Protein AF-A0A8H4NGN2-F1 (afdb_monomer_lite)

Radius of gyration: 27.07 Å; chains: 1; bounding box: 48×16×90 Å

Secondary structure (DSSP, 8-state):
-THHHHHHHHHHHHHHHHHHHHHHHHHHHHHHHHHHHHHHHHHHHHH-TT--------------HHHHHHHHHHHHHHHHHHHHHHS-HHHHHHHHHHHHHHHHHHHHHHHHHHS--

pLDDT: mean 73.31, std 11.11, range [40.41, 93.25]

Organism: NCBI:txid55169

Sequence (117 aa):
MGFTGGFISGLALTSSVLYLSTLFHQRNRLQQSLNLRTSSHTLKQIYDPDRIYTPPSLRMRSTGIGDIAKDRWNSEVERAVRRVQETDWREVGSEVEGAVWGLIERVRKSSRSGGGK

Stru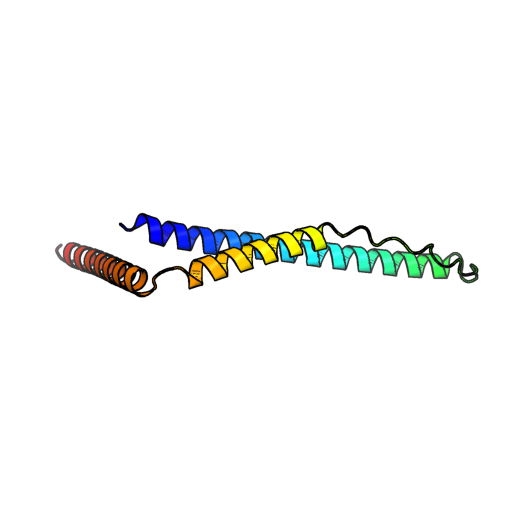cture (mmCIF, N/CA/C/O backbone):
data_AF-A0A8H4NGN2-F1
#
_entry.id   AF-A0A8H4NGN2-F1
#
loop_
_atom_site.group_PDB
_atom_site.id
_atom_site.type_symbol
_atom_site.label_atom_id
_atom_site.label_alt_id
_atom_site.label_comp_id
_atom_site.label_asym_id
_atom_site.label_entity_id
_atom_site.label_seq_id
_atom_site.pdbx_PDB_ins_code
_atom_site.Cartn_x
_atom_site.Cartn_y
_atom_site.Cartn_z
_atom_site.occupancy
_atom_site.B_iso_or_equiv
_atom_site.auth_seq_id
_atom_site.auth_comp_id
_atom_site.auth_asym_id
_atom_site.auth_atom_id
_atom_site.pdbx_PDB_model_num
ATOM 1 N N . MET A 1 1 ? -16.686 -4.879 29.332 1.00 48.28 1 MET A N 1
ATOM 2 C CA . MET A 1 1 ? -16.021 -6.164 28.994 1.00 48.28 1 MET A CA 1
ATOM 3 C C . MET A 1 1 ? -14.722 -5.844 28.251 1.00 48.28 1 MET A C 1
ATOM 5 O O . MET A 1 1 ? -14.796 -5.367 27.136 1.00 48.28 1 MET A O 1
ATOM 9 N N . GLY A 1 2 ? -13.529 -6.041 28.829 1.00 57.00 2 GLY A N 1
ATOM 10 C CA . GLY A 1 2 ? -12.253 -5.548 28.250 1.00 57.00 2 GLY A CA 1
ATOM 11 C C . GLY A 1 2 ? -11.761 -6.226 26.955 1.00 57.00 2 GLY A C 1
ATOM 12 O O . GLY A 1 2 ? -10.691 -5.893 26.454 1.00 57.00 2 GLY A O 1
ATOM 13 N N . PHE A 1 3 ? -12.517 -7.186 26.420 1.00 68.12 3 PHE A N 1
ATOM 14 C CA . PHE A 1 3 ? -12.143 -7.979 25.248 1.00 68.12 3 PHE A CA 1
ATOM 15 C C . PHE A 1 3 ? -12.295 -7.204 23.928 1.00 68.12 3 PHE A C 1
ATOM 17 O O . PHE A 1 3 ? -11.418 -7.273 23.071 1.00 68.12 3 PHE A O 1
ATOM 24 N N . THR A 1 4 ? -13.367 -6.423 23.775 1.00 69.81 4 THR A N 1
ATOM 25 C CA . THR A 1 4 ? -13.686 -5.676 22.544 1.00 69.81 4 THR A CA 1
ATOM 26 C C . THR A 1 4 ? -12.671 -4.569 22.253 1.00 69.81 4 THR A C 1
ATOM 28 O O . THR A 1 4 ? -12.186 -4.465 21.126 1.00 69.81 4 THR A O 1
ATOM 31 N N . GLY A 1 5 ? -12.263 -3.802 23.269 1.00 67.69 5 GLY A N 1
ATOM 32 C CA . GLY A 1 5 ? -11.240 -2.757 23.124 1.00 67.69 5 GLY A CA 1
ATOM 33 C C . GLY A 1 5 ? -9.857 -3.307 22.748 1.00 67.69 5 GLY A C 1
ATOM 34 O O . GLY A 1 5 ? -9.205 -2.789 21.839 1.00 67.69 5 GLY A O 1
ATOM 35 N N . GLY A 1 6 ? -9.433 -4.407 23.383 1.00 70.25 6 GLY A N 1
ATOM 36 C CA . GLY A 1 6 ? -8.185 -5.094 23.032 1.00 70.25 6 GLY A CA 1
ATOM 37 C C . GLY A 1 6 ? -8.217 -5.689 21.620 1.00 70.25 6 GLY A C 1
ATOM 38 O O . GLY A 1 6 ? -7.228 -5.614 20.893 1.00 70.25 6 GLY A O 1
ATOM 39 N N . PHE A 1 7 ? -9.370 -6.212 21.199 1.00 73.25 7 PHE A N 1
ATOM 40 C CA . PHE A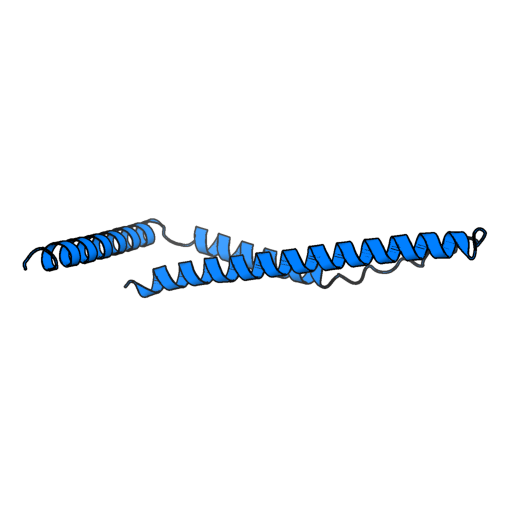 1 7 ? -9.565 -6.767 19.862 1.00 73.25 7 PHE A CA 1
ATOM 41 C C . PHE A 1 7 ? -9.462 -5.705 18.754 1.00 73.25 7 PHE A C 1
ATOM 43 O O . PHE A 1 7 ? -8.749 -5.918 17.773 1.00 73.25 7 PHE A O 1
ATOM 50 N N . ILE A 1 8 ? -10.105 -4.541 18.916 1.00 81.38 8 ILE A N 1
ATOM 51 C CA . ILE A 1 8 ? -10.028 -3.447 17.929 1.00 81.38 8 ILE A CA 1
ATOM 52 C C . ILE A 1 8 ? -8.608 -2.875 17.850 1.00 81.38 8 ILE A C 1
ATOM 54 O O . ILE A 1 8 ? -8.086 -2.672 16.753 1.00 81.38 8 ILE A O 1
ATOM 58 N N . SER A 1 9 ? -7.955 -2.675 18.999 1.00 71.81 9 SER A N 1
ATOM 59 C CA . SER A 1 9 ? -6.556 -2.238 19.067 1.00 71.81 9 SER A CA 1
ATOM 60 C C . SER A 1 9 ? -5.614 -3.216 18.351 1.00 71.81 9 SER A C 1
ATOM 62 O O . SER A 1 9 ? -4.799 -2.800 17.524 1.00 71.81 9 SER A O 1
ATOM 64 N N . GLY A 1 10 ? -5.768 -4.519 18.607 1.00 75.88 10 GLY A N 1
ATOM 65 C CA . GLY A 1 10 ? -4.987 -5.573 17.960 1.00 75.88 10 GLY A CA 1
ATOM 66 C C . GLY A 1 10 ? -5.201 -5.628 16.447 1.00 75.88 10 GLY A C 1
ATOM 67 O O . GLY A 1 10 ? -4.232 -5.730 15.692 1.00 75.88 10 GLY A O 1
ATOM 68 N N . LEU A 1 11 ? -6.448 -5.495 15.984 1.00 78.94 11 LEU A N 1
ATOM 69 C CA . LEU A 1 11 ? -6.769 -5.412 14.558 1.00 78.94 11 LEU A CA 1
ATOM 70 C C . LEU A 1 11 ? -6.150 -4.180 13.891 1.00 78.94 11 LEU A C 1
ATOM 72 O O . LEU A 1 11 ? -5.569 -4.307 12.813 1.00 78.94 11 LEU A O 1
ATOM 76 N N . ALA A 1 12 ? -6.230 -3.004 14.518 1.00 78.12 12 ALA A N 1
ATOM 77 C CA . ALA A 1 12 ? -5.636 -1.774 13.993 1.00 78.12 12 ALA A CA 1
ATOM 78 C C . ALA A 1 12 ? -4.103 -1.876 13.890 1.00 78.12 12 ALA A C 1
ATOM 80 O O . ALA A 1 12 ? -3.519 -1.531 12.863 1.00 78.12 12 ALA A O 1
ATOM 81 N N . LEU A 1 13 ? -3.441 -2.422 14.915 1.00 69.12 13 LEU A N 1
ATOM 82 C CA . LEU A 1 13 ? -1.993 -2.652 14.894 1.00 69.12 13 LEU A CA 1
ATOM 83 C C . LEU A 1 13 ? -1.586 -3.660 13.815 1.00 69.12 13 LEU A C 1
ATOM 85 O O . LEU A 1 13 ? -0.684 -3.386 13.026 1.00 69.12 13 LEU A O 1
ATOM 89 N N . THR A 1 14 ? -2.271 -4.802 13.744 1.00 79.31 14 THR A N 1
ATOM 90 C CA . THR A 1 14 ? -1.936 -5.868 12.787 1.00 79.31 14 THR A CA 1
ATOM 91 C C . THR A 1 14 ? -2.151 -5.408 11.346 1.00 79.31 14 THR A C 1
ATOM 93 O O . THR A 1 14 ? -1.303 -5.640 10.486 1.00 79.31 14 THR A O 1
ATOM 96 N N . SER A 1 15 ? -3.252 -4.700 11.084 1.00 71.94 15 SER A N 1
ATOM 97 C CA . SER A 1 15 ? -3.544 -4.132 9.763 1.00 71.94 15 SER A CA 1
ATOM 98 C C . SER A 1 15 ? -2.542 -3.045 9.366 1.00 71.94 15 SER A C 1
ATOM 100 O O . SER A 1 15 ? -2.080 -3.041 8.227 1.00 71.94 15 SER A O 1
ATOM 102 N N . SER A 1 16 ? -2.120 -2.192 10.305 1.00 74.44 16 SER A N 1
ATOM 103 C CA . SER A 1 16 ? -1.061 -1.202 10.077 1.00 74.44 16 SER A CA 1
ATOM 104 C C . SER A 1 16 ? 0.276 -1.860 9.715 1.00 74.44 16 SER A C 1
ATOM 106 O O . SER A 1 16 ? 0.899 -1.500 8.714 1.00 74.44 16 SER A O 1
ATOM 108 N N . VAL A 1 17 ? 0.693 -2.890 10.462 1.00 79.44 17 VAL A N 1
ATOM 109 C CA . VAL A 1 17 ? 1.937 -3.633 10.186 1.00 79.44 17 VAL A CA 1
ATOM 110 C C . VAL A 1 17 ? 1.890 -4.300 8.810 1.00 79.44 17 VAL A C 1
ATOM 112 O O . VAL A 1 17 ? 2.842 -4.194 8.032 1.00 79.44 17 VAL A O 1
ATOM 115 N N . LEU A 1 18 ? 0.778 -4.957 8.481 1.00 78.62 18 LEU A N 1
ATOM 116 C CA . LEU A 1 18 ? 0.600 -5.631 7.198 1.00 78.62 18 LEU A CA 1
ATOM 117 C C . LEU A 1 18 ? 0.596 -4.637 6.025 1.00 78.62 18 LEU A C 1
ATOM 119 O O . LEU A 1 18 ? 1.210 -4.899 4.984 1.00 78.62 18 LEU A O 1
ATOM 123 N N . TYR A 1 19 ? -0.019 -3.467 6.212 1.00 80.38 19 TYR A N 1
ATOM 124 C CA . TYR A 1 19 ? 0.007 -2.377 5.241 1.00 80.38 19 TYR A CA 1
ATOM 125 C C . TYR A 1 19 ? 1.428 -1.856 4.997 1.00 80.38 19 TYR A C 1
ATOM 127 O O . TYR A 1 19 ? 1.870 -1.798 3.846 1.00 80.38 19 TYR A O 1
ATOM 135 N N . LEU A 1 20 ? 2.178 -1.542 6.062 1.00 75.62 20 LEU A N 1
ATOM 136 C CA . LEU A 1 20 ? 3.560 -1.069 5.937 1.00 75.62 20 LEU A CA 1
ATOM 137 C C . LEU A 1 20 ? 4.454 -2.102 5.242 1.00 75.62 20 LEU A C 1
ATOM 139 O O . LEU A 1 20 ? 5.243 -1.739 4.368 1.00 75.62 20 LEU A O 1
ATOM 143 N N . SER A 1 21 ? 4.308 -3.381 5.594 1.00 77.25 21 SER A N 1
ATOM 144 C CA . SER A 1 21 ? 5.068 -4.469 4.972 1.00 77.25 21 SER A CA 1
ATOM 145 C C . SER A 1 21 ? 4.799 -4.557 3.467 1.00 77.25 21 SER A C 1
ATOM 147 O O . SER A 1 21 ? 5.727 -4.576 2.652 1.00 77.25 21 SER A O 1
ATOM 149 N N . THR A 1 22 ? 3.525 -4.505 3.075 1.00 82.50 22 THR A N 1
ATOM 150 C CA . THR A 1 22 ? 3.120 -4.542 1.665 1.00 82.50 22 THR A CA 1
ATOM 151 C C . THR A 1 22 ? 3.684 -3.348 0.895 1.00 82.50 22 THR A C 1
ATOM 153 O O . THR A 1 22 ? 4.248 -3.508 -0.190 1.00 82.50 22 THR A O 1
ATOM 15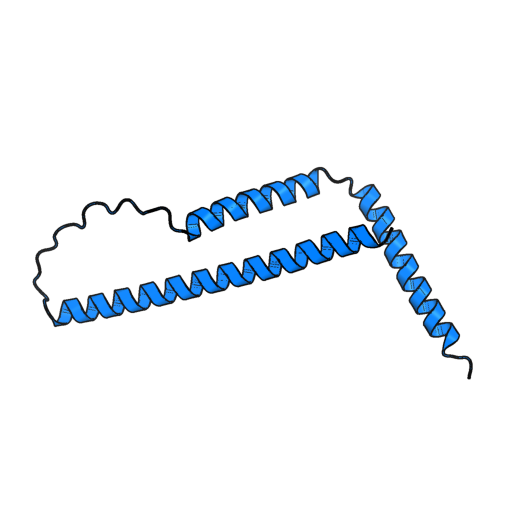6 N N . LEU A 1 23 ? 3.595 -2.151 1.477 1.00 79.94 23 LEU A N 1
ATOM 157 C CA . LEU A 1 23 ? 4.093 -0.920 0.871 1.00 79.94 23 LEU A CA 1
ATOM 158 C C . LEU A 1 23 ? 5.619 -0.950 0.692 1.00 79.94 23 LEU A C 1
ATOM 160 O O . LEU A 1 23 ? 6.132 -0.537 -0.353 1.00 79.94 23 LEU A O 1
ATOM 164 N N . PHE A 1 24 ? 6.351 -1.488 1.669 1.00 80.75 24 PHE A N 1
ATOM 165 C CA . PHE A 1 24 ? 7.798 -1.673 1.570 1.00 80.75 24 PHE A CA 1
ATOM 166 C C . PHE A 1 24 ? 8.173 -2.644 0.442 1.00 80.75 24 PHE A C 1
ATOM 168 O O . PHE A 1 24 ? 9.017 -2.324 -0.399 1.00 80.75 24 PHE A O 1
ATOM 175 N N . HIS A 1 25 ? 7.492 -3.791 0.351 1.00 83.25 25 HIS A N 1
ATOM 176 C CA . HIS A 1 25 ? 7.705 -4.751 -0.734 1.00 83.25 25 HIS A CA 1
ATOM 177 C C . HIS A 1 25 ? 7.417 -4.151 -2.115 1.00 83.25 25 HIS A C 1
ATOM 179 O O . HIS A 1 25 ? 8.183 -4.377 -3.055 1.00 83.25 25 HIS A O 1
ATOM 185 N N . GLN A 1 26 ? 6.356 -3.354 -2.250 1.00 82.56 26 GLN A N 1
ATOM 186 C CA . GLN A 1 26 ? 6.035 -2.670 -3.504 1.00 82.56 26 GLN A CA 1
ATOM 187 C C . GLN A 1 26 ? 7.132 -1.683 -3.910 1.00 82.56 26 GLN A C 1
ATOM 189 O O . GLN A 1 26 ? 7.585 -1.706 -5.057 1.00 82.56 26 GLN A O 1
ATOM 194 N N . ARG A 1 27 ? 7.608 -0.857 -2.968 1.00 78.75 27 ARG A N 1
ATOM 195 C CA . ARG A 1 27 ? 8.698 0.094 -3.223 1.00 78.75 27 ARG A CA 1
ATOM 196 C C . ARG A 1 27 ? 9.982 -0.617 -3.645 1.00 78.75 27 ARG A C 1
ATOM 198 O O . ARG A 1 27 ? 10.578 -0.219 -4.644 1.00 78.75 27 ARG A O 1
ATOM 205 N N . ASN A 1 28 ? 10.356 -1.706 -2.972 1.00 84.25 28 ASN A N 1
ATOM 206 C CA . ASN A 1 28 ? 11.539 -2.486 -3.342 1.00 84.25 28 ASN A CA 1
ATOM 207 C C . ASN A 1 28 ? 11.424 -3.105 -4.740 1.00 84.25 28 ASN A C 1
ATOM 209 O O . ASN A 1 28 ? 12.363 -3.003 -5.529 1.00 84.25 28 ASN A O 1
ATOM 213 N N . ARG A 1 29 ? 10.273 -3.696 -5.092 1.00 84.75 29 ARG A N 1
ATOM 214 C CA . ARG A 1 29 ? 10.074 -4.276 -6.433 1.00 84.75 29 ARG A CA 1
ATOM 215 C C . ARG A 1 29 ? 10.114 -3.218 -7.535 1.00 84.75 29 ARG A C 1
ATOM 217 O O . ARG A 1 29 ? 10.675 -3.473 -8.599 1.00 84.75 29 ARG A O 1
ATOM 224 N N . LEU A 1 30 ? 9.564 -2.029 -7.281 1.00 90.06 30 LEU A N 1
ATOM 225 C CA . LEU A 1 30 ? 9.630 -0.915 -8.227 1.00 90.06 30 LEU A CA 1
ATOM 226 C C . LEU A 1 30 ? 11.075 -0.469 -8.461 1.00 90.06 30 LEU A C 1
ATOM 228 O O . LEU A 1 30 ? 11.499 -0.407 -9.613 1.00 90.06 30 LEU A O 1
ATOM 232 N N . GLN A 1 31 ? 11.845 -0.247 -7.395 1.00 89.06 31 GLN A N 1
ATOM 233 C CA . GLN A 1 31 ? 13.255 0.148 -7.493 1.00 89.06 31 GLN A CA 1
ATOM 234 C C . GLN A 1 31 ? 14.091 -0.898 -8.243 1.00 89.06 31 GLN A C 1
ATOM 236 O O . GLN A 1 31 ? 14.823 -0.554 -9.169 1.00 89.06 31 GLN A O 1
ATOM 241 N N . GLN A 1 32 ? 13.910 -2.186 -7.932 1.00 92.38 32 GLN A N 1
ATOM 242 C CA . GLN A 1 32 ? 14.576 -3.276 -8.653 1.00 92.38 32 GLN A CA 1
ATOM 243 C C . GLN A 1 32 ? 14.243 -3.257 -10.151 1.00 92.38 32 GLN A C 1
ATOM 245 O O . GLN A 1 32 ? 15.140 -3.365 -10.986 1.00 92.38 32 GLN A O 1
ATOM 250 N N . SER A 1 33 ? 12.970 -3.064 -10.511 1.00 90.06 33 SER A N 1
ATOM 251 C CA . SER A 1 33 ? 12.555 -3.011 -11.918 1.00 90.06 33 SER A CA 1
ATOM 252 C C . SER A 1 33 ? 13.137 -1.810 -12.667 1.00 90.06 33 SER A C 1
ATOM 254 O O . SER A 1 33 ? 13.504 -1.937 -13.835 1.00 90.06 33 SER A O 1
ATOM 256 N N . LEU A 1 34 ? 13.246 -0.655 -12.001 1.00 92.25 34 LEU A N 1
ATOM 257 C CA . LEU A 1 34 ? 13.814 0.555 -12.587 1.00 92.25 34 LEU A CA 1
ATOM 258 C C . LEU A 1 34 ? 15.307 0.372 -12.838 1.00 92.25 34 LEU A C 1
ATOM 260 O O . LEU A 1 34 ? 15.755 0.617 -13.953 1.00 92.25 34 LEU A O 1
ATOM 264 N N . ASN A 1 35 ? 16.041 -0.154 -11.857 1.00 92.75 35 ASN A N 1
ATOM 265 C CA . ASN A 1 35 ? 17.470 -0.417 -11.997 1.00 92.75 35 ASN A CA 1
ATOM 266 C C . ASN A 1 35 ? 17.745 -1.395 -13.144 1.00 92.75 35 ASN A C 1
ATOM 268 O O . ASN A 1 35 ? 18.546 -1.095 -14.025 1.00 92.75 35 ASN A O 1
ATOM 272 N N . LEU A 1 36 ? 17.013 -2.514 -13.207 1.00 93.25 36 LEU A N 1
ATOM 273 C CA . LEU A 1 36 ? 17.155 -3.488 -14.294 1.00 93.25 36 LEU A CA 1
ATOM 274 C C . LEU A 1 36 ? 16.828 -2.889 -15.666 1.00 93.25 36 LEU A C 1
ATOM 276 O O . LEU A 1 36 ? 17.506 -3.186 -16.650 1.00 93.25 36 LEU A O 1
ATOM 280 N N . ARG A 1 37 ? 15.800 -2.039 -15.754 1.00 87.25 37 ARG A N 1
ATOM 281 C CA . ARG A 1 37 ? 15.400 -1.408 -17.016 1.00 87.25 37 ARG A CA 1
ATOM 282 C C . ARG A 1 37 ? 16.430 -0.385 -17.482 1.00 87.25 37 ARG A C 1
ATOM 284 O O . ARG A 1 37 ? 16.739 -0.368 -18.670 1.00 87.25 37 ARG A O 1
ATOM 291 N N . THR A 1 38 ? 16.986 0.402 -16.565 1.00 91.56 38 THR A N 1
ATOM 292 C CA . THR A 1 38 ? 18.076 1.341 -16.852 1.00 91.56 38 THR A CA 1
ATOM 293 C C . THR A 1 38 ? 19.322 0.593 -17.310 1.00 91.56 38 THR A C 1
ATOM 295 O O . THR A 1 38 ? 19.818 0.871 -18.395 1.00 91.56 38 THR A O 1
ATOM 298 N N . SER A 1 39 ? 19.768 -0.430 -16.570 1.00 92.31 39 SER A N 1
ATOM 299 C CA . SER A 1 39 ? 20.928 -1.242 -16.962 1.00 92.31 39 SER A CA 1
ATOM 300 C C . SER A 1 39 ? 20.722 -1.926 -18.313 1.00 92.31 39 SER A C 1
ATOM 302 O O . SER A 1 39 ? 21.609 -1.898 -19.161 1.00 92.31 39 SER A O 1
ATOM 304 N N . SER A 1 40 ? 19.536 -2.492 -18.561 1.00 89.88 40 SER A N 1
ATOM 305 C CA . SER A 1 40 ? 19.207 -3.084 -19.861 1.00 89.88 40 SER A CA 1
ATOM 306 C C . SER A 1 40 ? 19.229 -2.048 -20.984 1.00 89.88 40 SER A C 1
ATOM 308 O O . SER A 1 40 ? 19.687 -2.360 -22.079 1.00 89.88 40 SER A O 1
ATOM 310 N N . HIS A 1 41 ? 18.750 -0.827 -20.731 1.00 87.25 41 HIS A N 1
ATOM 311 C CA . HIS A 1 41 ? 18.762 0.243 -21.722 1.00 87.25 41 HIS A CA 1
ATOM 312 C C . HIS A 1 41 ? 20.188 0.683 -22.061 1.00 87.25 41 HIS A C 1
ATOM 314 O O . HIS A 1 41 ? 20.525 0.739 -23.239 1.00 87.25 41 HIS A O 1
ATOM 320 N N . THR A 1 42 ? 21.042 0.885 -21.054 1.00 89.00 42 THR A N 1
ATOM 321 C CA . THR A 1 42 ? 22.459 1.222 -21.248 1.00 89.00 42 THR A CA 1
ATOM 322 C C . THR A 1 42 ? 23.201 0.128 -22.013 1.00 89.00 42 THR A C 1
ATOM 324 O O . THR A 1 42 ? 23.905 0.426 -22.971 1.00 89.00 42 THR A O 1
ATOM 327 N N . LEU A 1 43 ? 23.000 -1.146 -21.657 1.00 89.94 43 LEU A N 1
ATOM 328 C CA . LEU A 1 43 ? 23.619 -2.266 -22.375 1.00 89.94 43 LEU A CA 1
ATOM 329 C C . LEU A 1 43 ? 23.142 -2.355 -23.829 1.00 89.94 43 LEU A C 1
ATOM 331 O O . LEU A 1 43 ? 23.951 -2.580 -24.723 1.00 89.94 43 LEU A O 1
ATOM 335 N N . LYS A 1 44 ? 21.845 -2.145 -24.080 1.00 84.06 44 LYS A N 1
ATOM 336 C CA . LYS A 1 44 ? 21.299 -2.112 -25.444 1.00 84.06 44 LYS A CA 1
ATOM 337 C C . LYS A 1 44 ? 21.879 -0.967 -26.264 1.00 84.06 44 LYS A C 1
ATOM 339 O O . LYS A 1 44 ? 22.199 -1.187 -27.420 1.00 84.06 44 LYS A O 1
ATOM 344 N N . GLN A 1 45 ? 22.045 0.209 -25.663 1.00 84.00 45 GLN A N 1
ATOM 345 C CA . GLN A 1 45 ? 22.636 1.368 -26.328 1.00 84.00 45 GLN A CA 1
ATOM 346 C C . GLN A 1 45 ? 24.106 1.131 -26.707 1.00 84.00 45 GLN A C 1
ATOM 348 O O . GLN A 1 45 ? 24.540 1.605 -27.749 1.00 84.00 45 GLN A O 1
ATOM 353 N N . ILE A 1 46 ? 24.863 0.389 -25.889 1.00 88.88 46 ILE A N 1
ATOM 354 C CA . ILE A 1 46 ? 26.255 0.020 -26.201 1.00 88.88 46 ILE A CA 1
ATOM 355 C C . ILE A 1 46 ? 26.313 -1.055 -27.298 1.00 88.88 46 ILE A C 1
ATOM 357 O O . ILE A 1 46 ? 27.184 -0.999 -28.159 1.00 88.88 46 ILE A O 1
ATOM 361 N N . TYR A 1 47 ? 25.415 -2.044 -27.255 1.00 87.62 47 TYR A N 1
ATOM 362 C CA . TYR A 1 47 ? 25.432 -3.186 -28.174 1.00 87.62 47 TYR A CA 1
ATOM 363 C C . TYR A 1 47 ? 24.858 -2.874 -29.568 1.00 87.62 47 TYR A C 1
ATOM 365 O O . TYR A 1 47 ? 25.376 -3.385 -30.555 1.00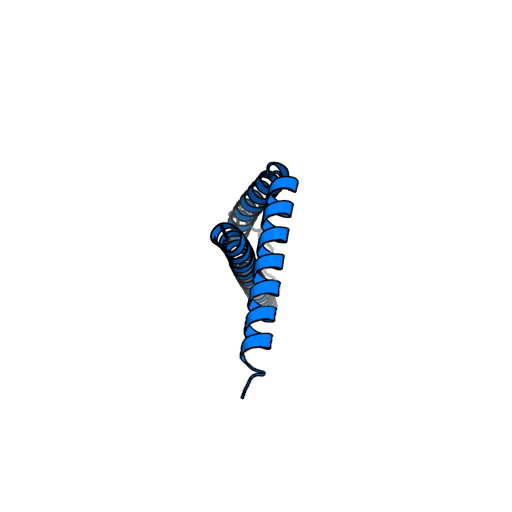 87.62 47 TYR A O 1
ATOM 373 N N . ASP A 1 48 ? 23.792 -2.072 -29.657 1.00 82.12 48 ASP A N 1
ATOM 374 C CA . ASP A 1 48 ? 23.082 -1.779 -30.912 1.00 82.12 48 ASP A CA 1
ATOM 375 C C . ASP A 1 48 ? 22.521 -0.337 -30.892 1.00 82.12 48 ASP A C 1
ATOM 377 O O . ASP A 1 48 ? 21.346 -0.127 -30.563 1.00 82.12 48 ASP A O 1
ATOM 381 N N . PRO A 1 49 ? 23.366 0.679 -31.167 1.00 72.62 49 PRO A N 1
ATOM 382 C CA . PRO A 1 49 ? 22.998 2.092 -31.044 1.00 72.62 49 PRO A CA 1
ATOM 383 C C . PRO A 1 49 ? 21.990 2.584 -32.101 1.00 72.62 49 PRO A C 1
ATOM 385 O O . PRO A 1 49 ? 21.295 3.563 -31.838 1.00 72.62 49 PRO A O 1
ATOM 388 N N . ASP A 1 50 ? 21.862 1.903 -33.247 1.00 64.44 50 ASP A N 1
ATOM 389 C CA . ASP A 1 50 ? 21.129 2.388 -34.436 1.00 64.44 50 ASP A CA 1
ATOM 390 C C . ASP A 1 50 ? 19.800 1.661 -34.717 1.00 64.44 50 ASP A C 1
ATOM 392 O O . ASP A 1 50 ? 19.193 1.801 -35.785 1.00 64.44 50 ASP A O 1
ATOM 396 N N . ARG A 1 51 ? 19.290 0.872 -33.766 1.00 60.53 51 ARG A N 1
ATOM 397 C CA . ARG A 1 51 ? 18.051 0.113 -33.976 1.00 60.53 51 ARG A CA 1
ATOM 398 C C . ARG A 1 51 ? 16.844 1.045 -34.152 1.00 60.53 51 ARG A C 1
ATOM 400 O O . ARG A 1 51 ? 16.393 1.685 -33.201 1.00 60.53 51 ARG A O 1
ATOM 407 N N . ILE A 1 52 ? 16.273 1.059 -35.360 1.00 59.19 52 ILE A N 1
ATOM 408 C CA . ILE A 1 52 ? 15.044 1.790 -35.707 1.00 59.19 52 ILE A CA 1
ATOM 409 C C . ILE A 1 52 ? 13.944 1.450 -34.693 1.00 59.19 52 ILE A C 1
ATOM 411 O O . ILE A 1 52 ? 13.552 0.290 -34.530 1.00 59.19 52 ILE A O 1
ATOM 415 N N . TYR A 1 53 ? 13.451 2.480 -34.005 1.00 60.97 53 TYR A N 1
ATOM 416 C CA . TYR A 1 53 ? 12.392 2.377 -33.009 1.00 60.97 53 TYR A CA 1
ATOM 417 C C . TYR A 1 53 ? 11.122 1.805 -33.649 1.00 60.97 53 TYR A C 1
ATOM 419 O O . TYR A 1 53 ? 10.390 2.501 -34.347 1.00 60.97 53 TYR A O 1
ATOM 427 N N . THR A 1 54 ? 10.837 0.528 -33.404 1.00 60.75 54 THR A N 1
ATOM 428 C CA . THR A 1 54 ? 9.500 -0.022 -33.631 1.00 60.75 54 THR A CA 1
ATOM 429 C C . THR A 1 54 ? 8.674 0.368 -32.408 1.00 60.75 54 THR A C 1
ATOM 431 O O . THR A 1 54 ? 9.015 -0.074 -31.303 1.00 60.75 54 THR A O 1
ATOM 434 N N . PRO A 1 55 ? 7.643 1.226 -32.542 1.00 63.22 55 PRO A N 1
ATOM 435 C CA . PRO A 1 55 ? 6.848 1.634 -31.398 1.00 63.22 55 PRO A CA 1
ATOM 436 C C . PRO A 1 55 ? 6.308 0.377 -30.715 1.00 63.22 55 PRO A C 1
ATOM 438 O O . PRO A 1 55 ? 5.736 -0.485 -31.388 1.00 63.22 55 PRO A O 1
ATOM 441 N N . PRO A 1 56 ? 6.527 0.215 -29.398 1.00 60.97 56 PRO A N 1
ATOM 442 C CA . PRO A 1 56 ? 5.994 -0.926 -28.685 1.00 60.97 56 PRO A CA 1
ATOM 443 C C . PRO A 1 56 ? 4.480 -0.895 -28.877 1.00 60.97 56 PRO A C 1
ATOM 445 O O . PRO A 1 56 ? 3.844 0.091 -28.500 1.00 60.97 56 PRO A O 1
ATOM 448 N N . SER A 1 57 ? 3.913 -1.952 -29.473 1.00 61.38 57 SER A N 1
ATOM 449 C CA . SER A 1 57 ? 2.463 -2.161 -29.519 1.00 61.38 57 SER A CA 1
ATOM 450 C C . SER A 1 57 ? 1.920 -1.821 -28.140 1.00 61.38 57 SER A C 1
ATOM 452 O O . SER A 1 57 ? 2.458 -2.369 -27.170 1.00 61.38 57 SER A O 1
ATOM 454 N N . LEU A 1 58 ? 0.968 -0.881 -28.059 1.00 53.44 58 LEU A N 1
ATOM 455 C CA . LEU A 1 58 ? 0.365 -0.386 -26.820 1.00 53.44 58 LEU A CA 1
ATOM 456 C C . LEU A 1 58 ? 0.200 -1.562 -25.866 1.00 53.44 58 LEU A C 1
ATOM 458 O O . LEU A 1 58 ? -0.708 -2.376 -26.024 1.00 53.44 58 LEU A O 1
ATOM 462 N N . ARG A 1 59 ? 1.141 -1.722 -24.928 1.00 56.84 59 ARG A N 1
ATOM 463 C CA . ARG A 1 59 ? 1.036 -2.799 -23.959 1.00 56.84 59 ARG A CA 1
ATOM 464 C C . ARG A 1 59 ? -0.141 -2.369 -23.122 1.00 56.84 59 ARG A C 1
ATOM 466 O O . ARG A 1 59 ? -0.013 -1.411 -22.360 1.00 56.84 59 ARG A O 1
ATOM 473 N N . MET A 1 60 ? -1.282 -3.024 -23.327 1.00 50.25 60 MET A N 1
ATOM 474 C CA . MET A 1 60 ? -2.390 -3.017 -22.390 1.00 50.25 60 MET A CA 1
ATOM 475 C C . MET A 1 60 ? -1.721 -3.220 -21.038 1.00 50.25 60 MET A C 1
ATOM 477 O O . MET A 1 60 ? -1.088 -4.253 -20.806 1.00 50.25 60 MET A O 1
ATOM 481 N N . ARG A 1 61 ? -1.666 -2.156 -20.235 1.00 53.53 61 ARG A N 1
ATOM 482 C CA . ARG A 1 61 ? -1.021 -2.192 -18.932 1.00 53.53 61 ARG A CA 1
ATOM 483 C C . ARG A 1 61 ? -1.843 -3.203 -18.160 1.00 53.53 61 ARG A C 1
ATOM 485 O O . ARG A 1 61 ? -2.938 -2.868 -17.732 1.00 53.53 61 ARG A O 1
ATOM 492 N N . SER A 1 62 ? -1.379 -4.452 -18.093 1.00 54.78 62 SER A N 1
ATOM 493 C CA . SER A 1 62 ? -2.047 -5.471 -17.300 1.00 54.78 62 SER A CA 1
ATOM 494 C C . SER A 1 62 ? -2.096 -4.888 -15.902 1.00 54.78 62 SER A C 1
ATOM 496 O O . SER A 1 62 ? -1.024 -4.616 -15.348 1.00 54.78 62 SER A O 1
ATOM 498 N N . THR A 1 63 ? -3.302 -4.594 -15.418 1.00 55.84 63 THR A N 1
ATOM 499 C CA . THR A 1 63 ? -3.566 -4.039 -14.093 1.00 55.84 63 THR A CA 1
ATOM 500 C C . THR A 1 63 ? -2.609 -4.707 -13.128 1.00 55.84 63 THR A C 1
ATOM 502 O O . THR A 1 63 ? -2.624 -5.932 -12.973 1.00 55.84 63 THR A O 1
ATOM 505 N N . GLY A 1 64 ? -1.649 -3.933 -12.622 1.00 65.00 64 GLY A N 1
ATOM 506 C CA . GLY A 1 64 ? -0.576 -4.518 -11.843 1.00 65.00 64 GLY A CA 1
ATOM 507 C C . GLY A 1 64 ? -1.194 -5.148 -10.606 1.00 65.00 64 GLY A C 1
ATOM 508 O O . GLY A 1 64 ? -2.179 -4.641 -10.079 1.00 65.00 64 GLY A O 1
ATOM 509 N N . ILE A 1 65 ? -0.591 -6.209 -10.074 1.00 63.12 65 ILE A N 1
ATOM 510 C CA . ILE A 1 65 ? -1.002 -6.761 -8.769 1.00 63.12 65 ILE A CA 1
ATOM 511 C C . ILE A 1 65 ? -1.045 -5.642 -7.701 1.00 63.12 65 ILE A C 1
ATOM 513 O O . ILE A 1 65 ? -1.850 -5.687 -6.778 1.00 63.12 65 ILE A O 1
ATOM 517 N N . GLY A 1 66 ? -0.223 -4.597 -7.868 1.00 68.75 66 GLY A N 1
ATOM 518 C CA . GLY A 1 66 ? -0.261 -3.382 -7.055 1.00 68.75 66 GLY A CA 1
ATOM 519 C C . GLY A 1 66 ? -1.532 -2.539 -7.203 1.00 68.75 66 GLY A C 1
ATOM 520 O O . GLY A 1 66 ? -2.015 -2.043 -6.192 1.00 68.75 66 GLY A O 1
ATOM 521 N N . ASP A 1 67 ? -2.095 -2.411 -8.405 1.00 67.50 67 ASP A N 1
ATOM 522 C CA . ASP A 1 67 ? -3.355 -1.688 -8.629 1.00 67.50 67 ASP A CA 1
ATOM 523 C C . ASP A 1 67 ? -4.518 -2.451 -7.970 1.00 67.50 67 ASP A C 1
ATOM 525 O O . ASP A 1 67 ? -5.285 -1.871 -7.210 1.00 67.50 67 ASP A O 1
ATOM 529 N N . ILE A 1 68 ? -4.545 -3.783 -8.110 1.00 74.69 68 ILE A N 1
ATOM 530 C CA . ILE A 1 68 ? -5.531 -4.656 -7.445 1.00 74.69 68 ILE A CA 1
ATOM 531 C C . ILE A 1 68 ? -5.418 -4.559 -5.916 1.00 74.69 68 ILE A C 1
ATOM 533 O O . ILE A 1 68 ? -6.424 -4.468 -5.213 1.00 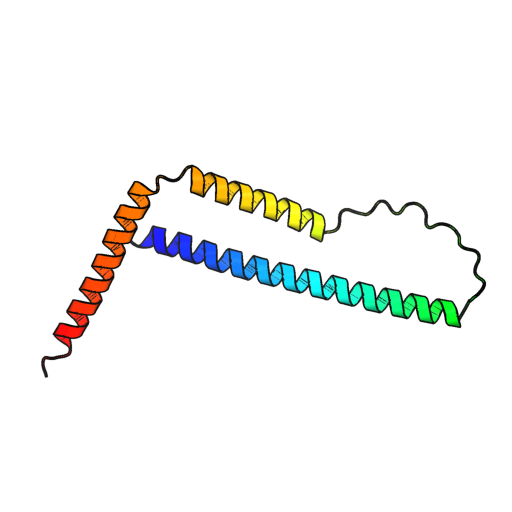74.69 68 ILE A O 1
ATOM 537 N N . ALA A 1 69 ? -4.193 -4.570 -5.382 1.00 72.12 69 ALA A N 1
ATOM 538 C CA . ALA A 1 69 ? -3.955 -4.438 -3.947 1.00 72.12 69 ALA A CA 1
ATOM 539 C C . ALA A 1 69 ? -4.370 -3.058 -3.419 1.00 72.12 69 ALA A C 1
ATOM 541 O O . ALA A 1 69 ? -4.913 -2.956 -2.321 1.00 72.12 69 ALA A O 1
ATOM 542 N N . LYS A 1 70 ? -4.147 -2.001 -4.205 1.00 73.56 70 LYS A N 1
ATOM 543 C CA . LYS A 1 70 ? -4.543 -0.636 -3.862 1.00 73.56 70 LYS A CA 1
ATOM 544 C C . LYS A 1 70 ? -6.061 -0.485 -3.833 1.00 73.56 70 LYS A C 1
ATOM 546 O O . LYS A 1 70 ? -6.582 0.080 -2.877 1.00 73.56 70 LYS A O 1
ATOM 551 N N . ASP A 1 71 ? -6.761 -1.032 -4.820 1.00 78.44 71 ASP A N 1
ATOM 552 C CA . ASP A 1 71 ? -8.224 -0.993 -4.877 1.00 78.44 71 ASP A CA 1
ATOM 553 C C . ASP A 1 71 ? -8.846 -1.784 -3.718 1.00 78.44 71 ASP A C 1
ATOM 555 O O . ASP A 1 71 ? -9.773 -1.316 -3.052 1.00 78.44 71 ASP A O 1
ATOM 559 N N . ARG A 1 72 ? -8.275 -2.956 -3.407 1.00 75.12 72 ARG A N 1
ATOM 560 C CA . ARG A 1 72 ? -8.674 -3.773 -2.253 1.00 75.12 72 ARG A CA 1
ATOM 561 C C . ARG A 1 72 ? -8.501 -3.002 -0.945 1.00 75.12 72 ARG A C 1
ATOM 563 O O . ARG A 1 72 ? -9.449 -2.914 -0.166 1.00 75.12 72 ARG A O 1
ATOM 570 N N . TRP A 1 73 ? -7.335 -2.390 -0.755 1.00 73.00 73 TRP A N 1
ATOM 571 C CA . TRP A 1 73 ? -7.013 -1.597 0.427 1.00 73.00 73 TRP A CA 1
ATOM 572 C C . TRP A 1 73 ? -7.922 -0.377 0.577 1.00 73.00 73 TRP A C 1
ATOM 574 O O . TRP A 1 73 ? -8.479 -0.160 1.648 1.00 73.00 73 TRP A O 1
ATOM 584 N N . ASN A 1 74 ? -8.140 0.390 -0.495 1.00 75.94 74 ASN A N 1
ATOM 585 C CA . ASN A 1 74 ? -9.053 1.532 -0.462 1.00 75.94 74 ASN A CA 1
ATOM 586 C C . ASN A 1 74 ? -10.460 1.108 -0.032 1.00 75.94 74 ASN A C 1
ATOM 588 O O . ASN A 1 74 ? -11.059 1.770 0.811 1.00 75.94 74 ASN A O 1
ATOM 592 N N . SER A 1 75 ? -10.954 -0.026 -0.540 1.00 73.50 75 SER A N 1
ATOM 593 C CA . SER A 1 75 ? -12.264 -0.550 -0.141 1.00 73.50 75 SER A CA 1
ATOM 594 C C . SER A 1 75 ? -12.320 -0.952 1.339 1.00 73.50 75 SER A C 1
ATOM 596 O O . SER A 1 75 ? -13.360 -0.836 1.985 1.00 73.50 75 SER A O 1
ATOM 598 N N . GLU A 1 76 ? -11.207 -1.419 1.901 1.00 70.88 76 GLU A N 1
ATOM 599 C CA . GLU A 1 76 ? -11.106 -1.805 3.309 1.00 70.88 76 GLU A CA 1
ATOM 600 C C . GLU A 1 76 ? -11.007 -0.580 4.221 1.00 70.88 76 GLU A C 1
ATOM 602 O O . GLU A 1 76 ? -11.706 -0.527 5.234 1.00 70.88 76 GLU A O 1
ATOM 607 N N . VAL A 1 77 ? -10.237 0.437 3.824 1.00 72.94 77 VAL A N 1
ATOM 608 C CA . VAL A 1 77 ? -10.172 1.735 4.513 1.00 72.94 77 VAL A CA 1
ATOM 609 C C . VAL A 1 77 ? -11.534 2.413 4.501 1.00 72.94 77 VAL A C 1
ATOM 611 O O . VAL A 1 77 ? -12.001 2.861 5.542 1.00 72.94 77 VAL A O 1
ATOM 614 N N . GLU A 1 78 ? -12.214 2.443 3.357 1.00 72.12 78 GLU A N 1
ATOM 615 C CA . GLU A 1 78 ? -13.544 3.035 3.238 1.00 72.12 78 GLU A CA 1
ATOM 616 C C . GLU A 1 78 ? -14.561 2.330 4.152 1.00 72.12 78 GLU A C 1
ATOM 618 O O . GLU A 1 78 ? -15.352 2.987 4.829 1.00 72.12 78 GLU A O 1
ATOM 623 N N . ARG A 1 79 ? -14.521 0.993 4.239 1.00 69.69 79 ARG A N 1
ATOM 624 C CA . ARG A 1 79 ? -15.366 0.228 5.175 1.00 69.69 79 ARG A CA 1
ATOM 625 C C . ARG A 1 79 ? -15.002 0.482 6.635 1.00 69.69 79 ARG A C 1
ATOM 627 O O . ARG A 1 79 ? -15.901 0.554 7.469 1.00 69.69 79 ARG A O 1
ATOM 634 N N . ALA A 1 80 ? -13.717 0.611 6.950 1.00 66.12 80 ALA A N 1
ATOM 635 C CA . ALA A 1 80 ? -13.259 0.910 8.302 1.00 66.12 80 ALA A CA 1
ATOM 636 C C . ALA A 1 80 ? -13.710 2.310 8.738 1.00 66.12 80 ALA A C 1
ATOM 638 O O . ALA A 1 80 ? -14.295 2.452 9.806 1.00 66.12 80 ALA A O 1
ATOM 639 N N . VAL A 1 81 ? -13.523 3.318 7.882 1.00 71.50 81 VAL A N 1
ATOM 640 C CA . VAL A 1 81 ? -13.976 4.695 8.120 1.00 71.50 81 VAL A CA 1
ATOM 641 C C . VAL A 1 81 ? -15.489 4.745 8.292 1.00 71.50 81 VAL A C 1
ATOM 643 O O . VAL A 1 81 ? -15.971 5.368 9.231 1.00 71.50 81 VAL A O 1
ATOM 646 N N . ARG A 1 82 ? -16.245 4.043 7.443 1.00 73.50 82 ARG A N 1
ATOM 647 C CA . ARG A 1 82 ? -17.706 3.982 7.562 1.00 73.50 82 ARG A CA 1
ATOM 648 C C . ARG A 1 82 ? -18.151 3.361 8.880 1.00 73.50 82 ARG A C 1
ATOM 650 O O . ARG A 1 82 ? -18.992 3.924 9.563 1.00 73.50 82 ARG A O 1
ATOM 657 N N . ARG A 1 83 ? -17.512 2.266 9.298 1.00 65.69 83 ARG A N 1
ATOM 658 C CA . ARG A 1 83 ? -17.782 1.629 10.593 1.00 65.69 83 ARG A CA 1
ATOM 659 C C . ARG A 1 83 ? -17.470 2.561 11.765 1.00 65.69 83 ARG A C 1
ATOM 661 O O . ARG A 1 83 ? -18.227 2.614 12.721 1.00 65.69 83 ARG A O 1
ATOM 668 N N . VAL A 1 84 ? -16.374 3.306 11.675 1.00 67.12 84 VAL A N 1
ATOM 669 C CA . VAL A 1 84 ? -15.940 4.317 12.653 1.00 67.12 84 VAL A CA 1
ATOM 670 C C . VAL A 1 84 ? -16.928 5.492 12.717 1.00 67.12 84 VAL A C 1
ATOM 672 O O . VAL A 1 84 ? -17.193 6.004 13.798 1.00 67.12 84 VAL A O 1
ATOM 675 N N . GLN A 1 85 ? -17.526 5.890 11.592 1.00 72.00 85 GLN A N 1
ATOM 676 C CA . GLN A 1 85 ? -18.570 6.923 11.553 1.00 72.00 85 GLN A CA 1
ATOM 677 C C . GLN A 1 85 ? -19.917 6.437 12.101 1.00 72.00 85 GLN A C 1
ATOM 679 O O . GLN A 1 85 ? -20.606 7.198 12.769 1.00 72.00 85 GLN A O 1
ATOM 684 N N . GLU A 1 86 ? -20.288 5.185 11.831 1.00 75.50 86 GLU A N 1
ATOM 685 C CA . GLU A 1 86 ? -21.536 4.575 12.312 1.00 75.50 86 GLU A CA 1
ATOM 686 C C . GLU A 1 86 ? -21.474 4.165 13.794 1.00 75.50 86 GLU A C 1
ATOM 688 O O . GLU A 1 86 ? -22.508 3.914 14.408 1.00 75.50 86 GLU A O 1
ATOM 693 N N . THR A 1 87 ? -20.277 4.090 14.384 1.00 71.06 87 THR A N 1
ATOM 694 C CA . THR A 1 87 ? -20.098 3.706 15.790 1.00 71.06 87 THR A CA 1
ATOM 695 C C . THR A 1 87 ? -20.449 4.867 16.724 1.00 71.06 87 THR A C 1
ATOM 697 O O . THR A 1 87 ? -19.934 5.975 16.568 1.00 71.06 87 THR A O 1
ATOM 700 N N . ASP A 1 88 ? -21.277 4.603 17.742 1.00 71.62 88 ASP A N 1
ATOM 701 C CA . ASP A 1 88 ? -21.585 5.573 18.797 1.00 71.62 88 ASP A CA 1
ATOM 702 C C . ASP A 1 88 ? -20.371 5.769 19.723 1.00 71.62 88 ASP A C 1
ATOM 704 O O . ASP A 1 88 ? -20.063 4.972 20.613 1.00 71.62 88 ASP A O 1
ATOM 708 N N . TRP A 1 89 ? -19.662 6.875 19.506 1.00 76.31 89 TRP A N 1
ATOM 709 C CA . TRP A 1 89 ? -18.481 7.268 20.273 1.00 76.31 89 TRP A CA 1
ATOM 710 C C . TRP A 1 89 ? -18.753 7.527 21.746 1.00 76.31 89 TRP A C 1
ATOM 712 O O . TRP A 1 89 ? -17.827 7.474 22.555 1.00 76.31 89 TRP A O 1
ATOM 722 N N . ARG A 1 90 ? -20.000 7.822 22.110 1.00 72.94 90 ARG A N 1
ATOM 723 C CA . ARG A 1 90 ? -20.370 8.120 23.489 1.00 72.94 90 ARG A CA 1
ATOM 724 C C . ARG A 1 90 ? -20.395 6.845 24.326 1.00 72.94 90 ARG A C 1
ATOM 726 O O . ARG A 1 90 ? -19.911 6.843 25.455 1.00 72.94 90 ARG A O 1
ATOM 733 N N . GLU A 1 91 ? -20.881 5.754 23.741 1.00 74.12 91 GLU A N 1
ATOM 734 C CA . GLU A 1 91 ? -20.844 4.423 24.345 1.00 74.12 91 GLU A CA 1
ATOM 735 C C . GLU A 1 91 ? -19.402 3.910 24.445 1.00 74.12 91 GLU A C 1
ATOM 737 O O . GLU A 1 91 ? -18.951 3.551 25.535 1.00 74.12 91 GLU A O 1
ATOM 742 N N . VAL A 1 92 ? -18.633 4.009 23.354 1.00 67.81 92 VAL A N 1
ATOM 743 C CA . VAL A 1 92 ? -17.207 3.634 23.339 1.00 67.81 92 VAL A CA 1
ATOM 744 C C . VAL A 1 92 ? -16.402 4.444 24.358 1.00 67.81 92 VAL A C 1
ATOM 746 O O . VAL A 1 92 ? -15.587 3.883 25.086 1.00 67.81 92 VAL A O 1
ATOM 749 N N . GLY A 1 93 ? -16.641 5.754 24.448 1.00 63.16 93 GLY A N 1
ATOM 750 C CA . GLY A 1 93 ? -15.988 6.628 25.420 1.00 63.16 93 GLY A CA 1
ATOM 751 C C . GLY A 1 93 ? -16.270 6.200 26.859 1.00 63.16 93 GLY A C 1
ATOM 752 O O . GLY A 1 93 ? -15.338 6.086 27.652 1.00 63.16 93 GLY A O 1
ATOM 753 N N . SER A 1 94 ? -17.527 5.870 27.170 1.00 70.06 94 SER A N 1
ATOM 754 C CA . SER A 1 94 ? -17.912 5.398 28.504 1.00 70.06 94 SER A CA 1
ATOM 755 C C . SER A 1 94 ? -17.274 4.049 28.873 1.00 70.06 94 SER A C 1
ATOM 7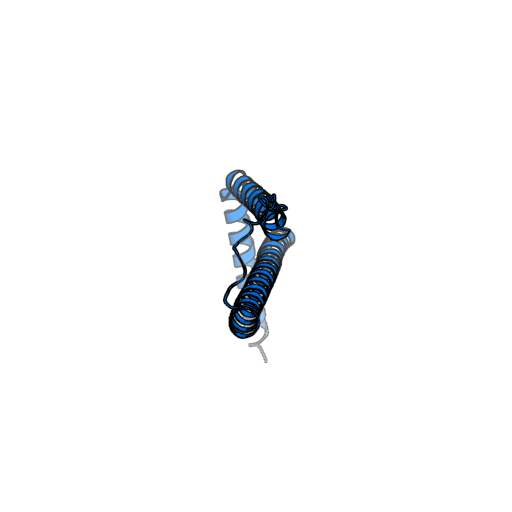57 O O . SER A 1 94 ? -16.836 3.857 30.010 1.00 70.06 94 SER A O 1
ATOM 759 N N . GLU A 1 95 ? -17.136 3.128 27.911 1.00 64.44 95 GLU A N 1
ATOM 760 C CA . GLU A 1 95 ? -16.456 1.846 28.129 1.00 64.44 95 GLU A CA 1
ATOM 761 C C . GLU A 1 95 ? -14.941 2.009 28.310 1.00 64.44 95 GLU A C 1
ATOM 763 O O . GLU A 1 95 ? -14.343 1.341 29.160 1.00 64.44 95 GLU A O 1
ATOM 768 N N . VAL A 1 96 ? -14.311 2.892 27.528 1.00 65.50 96 VAL A N 1
ATOM 769 C CA . VAL A 1 96 ? -12.874 3.188 27.627 1.00 65.50 96 VAL A CA 1
ATOM 770 C C . VAL A 1 96 ? -12.555 3.837 28.967 1.00 65.50 96 VAL A C 1
ATOM 772 O O . VAL A 1 96 ? -11.612 3.416 29.636 1.00 65.50 96 VAL A O 1
ATOM 775 N N . GLU A 1 97 ? -13.355 4.812 29.392 1.00 71.88 97 GLU A N 1
ATOM 776 C CA . GLU A 1 97 ? -13.189 5.477 30.680 1.00 71.88 97 GLU A CA 1
ATOM 777 C C . GLU A 1 97 ? -13.295 4.463 31.832 1.00 71.88 97 GLU A C 1
ATOM 779 O O . GLU A 1 97 ? -12.408 4.395 32.685 1.00 71.88 97 GLU A O 1
ATOM 784 N N . GLY A 1 98 ? -14.288 3.566 31.793 1.00 73.94 98 GLY A N 1
ATOM 785 C CA . GLY A 1 98 ? -14.424 2.478 32.766 1.00 73.94 98 GLY A CA 1
ATOM 786 C C . GLY A 1 98 ? -13.247 1.489 32.772 1.00 73.94 98 GLY A C 1
ATOM 787 O O . GLY A 1 98 ? -12.802 1.050 33.837 1.00 73.94 98 GLY A O 1
ATOM 788 N N . ALA A 1 99 ? -12.694 1.148 31.604 1.00 67.75 99 ALA A N 1
ATOM 789 C CA . ALA A 1 99 ? -11.543 0.250 31.494 1.00 67.75 99 ALA A CA 1
ATOM 790 C C . ALA A 1 99 ? -10.243 0.886 32.015 1.00 67.75 99 ALA A C 1
ATOM 792 O O . ALA A 1 99 ? -9.459 0.220 32.700 1.00 67.75 99 ALA A O 1
ATOM 793 N N . VAL A 1 100 ? -10.029 2.172 31.728 1.00 72.81 100 VAL A N 1
ATOM 794 C CA . VAL A 1 100 ? -8.889 2.954 32.224 1.00 72.81 100 VAL A CA 1
ATOM 795 C C . VAL A 1 100 ? -8.955 3.079 33.744 1.00 72.81 100 VAL A C 1
ATOM 797 O O . VAL A 1 100 ? -7.965 2.781 34.416 1.00 72.81 100 VAL A O 1
ATOM 800 N N . TRP A 1 101 ? -10.124 3.406 34.304 1.00 77.31 101 TRP A N 1
ATOM 801 C CA . TRP A 1 101 ? -10.315 3.442 35.755 1.00 77.31 101 TRP A CA 1
ATOM 802 C C . TRP A 1 101 ? -10.056 2.080 36.406 1.00 77.31 101 TRP A C 1
ATOM 804 O O . TRP A 1 101 ? -9.342 2.012 37.407 1.00 77.31 101 TRP A O 1
ATOM 814 N N . GLY A 1 102 ? -10.521 0.980 35.803 1.00 78.12 102 GLY A N 1
ATOM 815 C CA . GLY A 1 102 ? -10.259 -0.374 36.302 1.00 78.12 102 GLY A CA 1
ATOM 816 C C . GLY A 1 102 ? -8.777 -0.780 36.276 1.00 78.12 102 GLY A C 1
ATOM 817 O O . GLY A 1 102 ? -8.304 -1.480 37.177 1.00 78.12 102 GLY A O 1
ATOM 818 N N . LEU A 1 103 ? -8.016 -0.327 35.275 1.00 78.38 103 LEU A N 1
ATOM 819 C CA . LEU A 1 103 ? -6.565 -0.530 35.191 1.00 78.38 103 LEU A CA 1
ATOM 820 C C . LEU A 1 103 ? -5.815 0.291 36.241 1.00 78.38 103 LEU A C 1
ATOM 822 O O . LEU A 1 103 ? -4.984 -0.260 36.966 1.00 78.38 103 LEU A O 1
ATOM 826 N N . ILE A 1 104 ? -6.144 1.578 36.366 1.00 81.94 104 ILE A N 1
ATOM 827 C CA . ILE A 1 104 ? -5.580 2.472 37.385 1.00 81.94 104 ILE A CA 1
ATOM 828 C C . ILE A 1 104 ? -5.846 1.906 38.779 1.00 81.94 104 ILE A C 1
ATOM 830 O O . ILE A 1 104 ? -4.958 1.886 39.629 1.00 81.94 104 ILE A O 1
ATOM 834 N N . GLU A 1 105 ? -7.046 1.386 39.016 1.00 82.56 105 GLU A N 1
ATOM 835 C CA . GLU A 1 105 ? -7.416 0.842 40.311 1.00 82.56 105 GLU A CA 1
ATOM 836 C C . GLU A 1 105 ? -6.698 -0.476 40.625 1.00 82.56 105 GLU A C 1
ATOM 838 O O . GLU A 1 105 ? -6.248 -0.670 41.757 1.00 82.56 105 GLU A O 1
ATOM 843 N N . ARG A 1 106 ? -6.480 -1.344 39.626 1.00 80.88 106 ARG A N 1
ATOM 844 C CA . ARG A 1 106 ? -5.630 -2.540 39.774 1.00 80.88 106 ARG A CA 1
ATOM 845 C C . ARG A 1 106 ? -4.177 -2.190 40.073 1.00 80.88 106 ARG A C 1
ATOM 847 O O . ARG A 1 106 ? -3.597 -2.797 40.969 1.00 80.88 106 ARG A O 1
ATOM 854 N N . VAL A 1 107 ? -3.608 -1.209 39.374 1.00 83.19 107 VAL A N 1
ATOM 855 C CA . VAL A 1 107 ? -2.227 -0.743 39.594 1.00 83.19 107 VAL A CA 1
ATOM 856 C C . VAL A 1 107 ? -2.086 -0.083 40.969 1.00 83.19 107 VAL A C 1
ATOM 858 O O . VAL A 1 107 ? -1.144 -0.360 41.710 1.00 83.19 107 VAL A O 1
ATOM 861 N N . ARG A 1 108 ? -3.067 0.727 41.378 1.00 87.94 108 ARG A N 1
ATOM 862 C CA . ARG A 1 108 ? -3.126 1.323 42.719 1.00 87.94 108 ARG A CA 1
ATOM 863 C C . ARG A 1 108 ? -3.215 0.251 43.809 1.00 87.94 108 ARG A C 1
ATOM 865 O O . ARG A 1 108 ? -2.550 0.361 44.839 1.00 87.94 108 ARG A O 1
ATOM 872 N N . LYS A 1 109 ? -4.007 -0.802 43.586 1.00 78.75 109 LYS A N 1
ATOM 873 C CA . LYS A 1 109 ? -4.160 -1.924 44.523 1.00 78.75 109 LYS A CA 1
ATOM 874 C C . LYS A 1 109 ? -2.902 -2.799 44.588 1.00 78.75 109 LYS A C 1
ATOM 876 O O . LYS A 1 109 ? -2.535 -3.216 45.684 1.00 78.75 109 LYS A O 1
ATOM 881 N N . SER A 1 110 ? -2.205 -3.022 43.468 1.00 73.12 110 SER A N 1
ATOM 882 C CA . SER A 1 110 ? -0.929 -3.756 43.462 1.00 73.12 110 SER A CA 1
ATOM 883 C C . SER A 1 110 ? 0.192 -2.965 44.144 1.00 73.12 110 SER A C 1
ATOM 885 O O . SER A 1 110 ? 0.961 -3.543 44.905 1.00 73.12 110 SER A O 1
ATOM 887 N N . SER A 1 111 ? 0.232 -1.641 43.959 1.00 69.19 111 SER A N 1
ATOM 888 C CA . SER A 1 111 ? 1.174 -0.740 44.638 1.00 69.19 111 SER A CA 1
ATOM 889 C C . SER A 1 111 ? 0.976 -0.733 46.162 1.00 69.19 111 SER A C 1
ATOM 891 O O . SER A 1 111 ? 1.933 -0.837 46.926 1.00 69.19 111 SER A O 1
ATOM 893 N N . ARG A 1 112 ? -0.279 -0.734 46.630 1.00 63.88 112 ARG A N 1
ATOM 894 C CA . ARG A 1 112 ? -0.611 -0.749 48.065 1.00 63.88 112 ARG A CA 1
ATOM 895 C C . ARG A 1 112 ? -0.413 -2.117 48.737 1.00 63.88 112 ARG A C 1
ATOM 897 O O . ARG A 1 112 ? -0.215 -2.166 49.944 1.00 63.88 112 ARG A O 1
ATOM 904 N N . SER A 1 113 ? -0.437 -3.213 47.974 1.00 58.28 113 SER A N 1
ATOM 905 C CA . SER A 1 113 ? -0.172 -4.575 48.472 1.00 58.28 113 SER A CA 1
ATOM 906 C C . SER A 1 113 ? 1.322 -4.919 48.558 1.00 58.28 113 SER A C 1
ATOM 908 O O . SER A 1 113 ? 1.670 -5.878 49.241 1.00 58.28 113 SER A O 1
ATOM 910 N N . GLY A 1 114 ? 2.196 -4.172 47.874 1.00 54.56 114 GLY A N 1
ATOM 911 C CA . GLY A 1 114 ? 3.651 -4.371 47.893 1.00 54.56 114 GLY A CA 1
ATOM 912 C C . GLY A 1 114 ? 4.403 -3.566 48.962 1.00 54.56 114 GLY A C 1
ATOM 913 O O . GLY A 1 114 ? 5.577 -3.828 49.185 1.00 54.56 114 GLY A O 1
ATOM 914 N N . GLY A 1 115 ? 3.747 -2.610 49.631 1.00 49.56 115 GLY A N 1
ATOM 915 C CA . GLY A 1 115 ? 4.354 -1.737 50.652 1.00 49.56 115 GLY A CA 1
ATOM 916 C C . GLY A 1 115 ? 4.206 -2.218 52.100 1.00 49.56 115 GLY A C 1
ATOM 917 O O . GLY A 1 115 ? 4.391 -1.431 53.021 1.00 49.56 115 GLY A O 1
ATOM 918 N N . GLY A 1 116 ? 3.806 -3.474 52.307 1.00 52.19 116 GLY A N 1
ATOM 919 C CA . GLY A 1 116 ? 3.590 -4.068 53.626 1.00 52.19 116 GLY A CA 1
ATOM 920 C C . GLY A 1 116 ? 4.452 -5.303 53.849 1.00 52.19 116 GLY A C 1
ATOM 921 O O . GLY A 1 116 ? 3.897 -6.384 54.028 1.00 52.19 116 GLY A O 1
ATOM 922 N N . LYS A 1 117 ? 5.777 -5.149 53.796 1.00 40.41 117 LYS A N 1
ATOM 923 C CA . LYS A 1 117 ? 6.768 -6.030 54.426 1.00 40.41 117 LYS A CA 1
ATOM 924 C C . LYS A 1 117 ? 8.015 -5.231 54.766 1.00 40.41 117 LYS A C 1
ATOM 926 O O . LYS A 1 117 ? 8.410 -4.409 53.913 1.00 40.41 117 LYS A O 1
#

InterPro domains:
  IPR031463 MICOS complex subunit Mic12 [PF17050] (34-89)

Foldseek 3Di:
DVPVVVVVVVVVVVVVVVVVVVVVVVVVVVVVVVVVVVVVVVVCCVVPVDDDDPDPDPPPPPCDVVNVVVVVVVVVVVVVVVVVVVDDVVVVVVVVVVVVVVVVVVVVVVVVVVPPD